Protein AF-A0A2N6VBU0-F1 (afdb_monomer_lite)

InterPro domains:
  IPR006252 Malate synthase A [PTHR42902] (2-100)
  IPR011076 Malate synthase superfamily [SSF51645] (2-99)
  IPR044856 Malate synthase, C-terminal superfamily [G3DSA:1.20.1220.12] (29-100)
  IPR048355 Malate synthase, C-terminal domain [PF20659] (30-100)

Radius of gyration: 18.48 Å; chains: 1; bounding box: 48×43×38 Å

Structure (mmCIF, N/CA/C/O backbone):
data_AF-A0A2N6VBU0-F1
#
_entry.id   AF-A0A2N6VBU0-F1
#
loop_
_atom_site.group_PDB
_atom_site.id
_atom_site.type_symbol
_atom_site.label_atom_id
_atom_site.label_alt_id
_atom_site.label_comp_id
_atom_site.label_asym_id
_atom_site.label_entity_id
_atom_site.label_seq_id
_atom_site.pdbx_PDB_ins_code
_atom_site.Cartn_x
_atom_site.Cartn_y
_atom_site.Cartn_z
_atom_site.occupancy
_atom_site.B_iso_or_equiv
_atom_site.auth_seq_id
_atom_site.auth_comp_id
_atom_site.auth_asym_id
_atom_site.auth_atom_id
_atom_site.pdbx_PDB_model_num
ATOM 1 N N . GLU A 1 1 ? 32.561 -11.668 -18.731 1.00 69.12 1 GLU A N 1
ATOM 2 C CA . GLU A 1 1 ? 31.675 -10.725 -18.019 1.00 69.12 1 GLU A CA 1
ATOM 3 C C . GLU A 1 1 ? 30.303 -10.716 -18.679 1.00 69.12 1 GLU A C 1
ATOM 5 O O . GLU A 1 1 ? 30.237 -10.789 -19.900 1.00 69.12 1 GLU A O 1
ATOM 10 N N . ARG A 1 2 ? 29.217 -10.692 -17.899 1.00 85.88 2 ARG A N 1
ATOM 11 C CA . ARG A 1 2 ? 27.835 -10.564 -18.390 1.00 85.88 2 ARG A CA 1
ATOM 12 C C . ARG A 1 2 ? 27.177 -9.411 -17.624 1.00 85.88 2 ARG A C 1
ATOM 14 O O . ARG A 1 2 ? 26.732 -9.638 -16.504 1.00 85.88 2 ARG A O 1
ATOM 21 N N . PRO A 1 3 ? 27.158 -8.184 -18.173 1.00 95.31 3 PRO A N 1
ATOM 22 C CA . PRO A 1 3 ? 26.742 -6.988 -17.432 1.00 95.31 3 PRO A CA 1
ATOM 23 C C . PRO A 1 3 ? 25.230 -6.922 -17.162 1.00 95.31 3 PRO A C 1
ATOM 25 O O . PRO A 1 3 ? 24.774 -6.056 -16.424 1.00 95.31 3 PRO A O 1
ATOM 28 N N . ASN A 1 4 ? 24.439 -7.807 -17.775 1.00 96.06 4 ASN A N 1
ATOM 29 C CA . ASN A 1 4 ? 22.991 -7.888 -17.605 1.00 96.06 4 ASN A CA 1
ATOM 30 C C . ASN A 1 4 ? 22.468 -9.305 -17.915 1.00 96.06 4 ASN A C 1
ATOM 32 O O . ASN A 1 4 ? 23.237 -10.223 -18.216 1.00 96.06 4 ASN A O 1
ATOM 36 N N . GLN A 1 5 ? 21.144 -9.466 -17.824 1.00 96.00 5 GLN A N 1
ATOM 37 C CA . GLN A 1 5 ? 20.428 -10.732 -18.007 1.00 96.00 5 GLN A CA 1
ATOM 38 C C . GLN A 1 5 ? 19.447 -10.707 -19.196 1.00 96.00 5 GLN A C 1
ATOM 40 O O . GLN A 1 5 ? 18.455 -11.429 -19.183 1.00 96.00 5 GLN A O 1
ATOM 45 N N . ILE A 1 6 ? 19.679 -9.875 -20.221 1.00 96.12 6 ILE A N 1
ATOM 46 C CA . ILE A 1 6 ? 18.753 -9.715 -21.369 1.00 96.12 6 ILE A CA 1
ATOM 47 C C . ILE A 1 6 ? 18.529 -11.033 -22.140 1.00 96.12 6 ILE A C 1
ATOM 49 O O . ILE A 1 6 ? 17.512 -11.213 -22.818 1.00 96.12 6 ILE A O 1
ATOM 53 N N . ASP A 1 7 ? 19.467 -11.972 -22.049 1.00 96.00 7 ASP A N 1
ATOM 54 C CA . ASP A 1 7 ? 19.376 -13.310 -22.631 1.00 96.00 7 ASP A CA 1
ATOM 55 C C . ASP A 1 7 ? 18.445 -14.261 -21.853 1.00 96.00 7 ASP A C 1
ATOM 57 O O . ASP A 1 7 ? 18.009 -15.267 -22.406 1.00 96.00 7 ASP A O 1
ATOM 61 N N . LYS A 1 8 ? 18.059 -13.937 -20.611 1.00 95.19 8 LYS A N 1
ATOM 62 C CA . LYS A 1 8 ? 17.070 -14.703 -19.839 1.00 95.19 8 LYS A CA 1
ATOM 63 C C . LYS A 1 8 ? 15.647 -14.362 -20.305 1.00 95.19 8 LYS A C 1
ATOM 65 O O . LYS A 1 8 ? 14.981 -13.515 -19.719 1.00 95.19 8 LYS A O 1
ATOM 70 N N . LYS A 1 9 ? 15.172 -15.042 -21.354 1.00 95.81 9 LYS A N 1
ATOM 71 C CA . LYS A 1 9 ? 13.890 -14.746 -22.031 1.00 95.81 9 LYS A CA 1
ATOM 72 C C . LYS A 1 9 ? 12.612 -15.119 -21.274 1.00 95.81 9 LYS A C 1
ATOM 74 O O . LYS A 1 9 ? 11.560 -14.606 -21.624 1.00 95.81 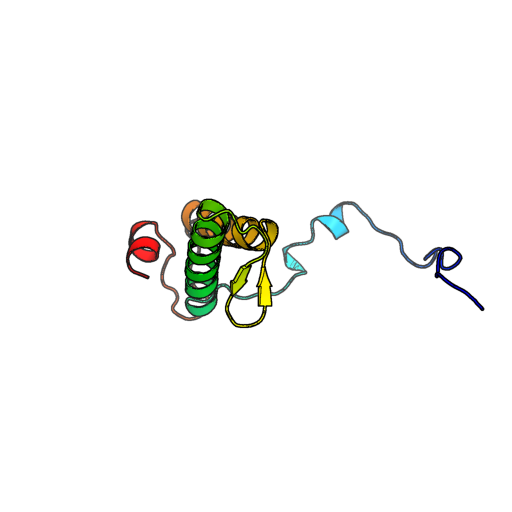9 LYS A O 1
ATOM 79 N N . ARG A 1 10 ? 12.702 -15.959 -20.236 1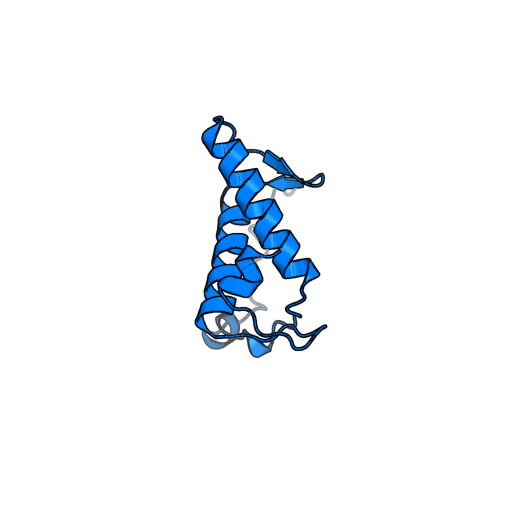.00 96.44 10 ARG A N 1
ATOM 80 C CA . ARG A 1 10 ? 11.548 -16.442 -19.449 1.00 96.44 10 ARG A CA 1
ATOM 81 C C . ARG A 1 10 ? 10.4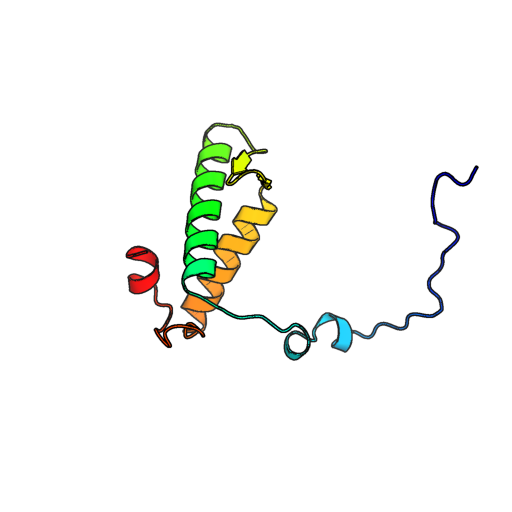42 -17.109 -20.284 1.00 96.44 10 ARG A C 1
ATOM 83 O O . ARG A 1 10 ? 9.263 -16.940 -19.996 1.00 96.44 10 ARG A O 1
ATOM 90 N N . GLU A 1 11 ? 10.824 -17.904 -21.285 1.00 97.31 11 GLU A N 1
ATOM 91 C CA . GLU A 1 11 ? 9.888 -18.699 -22.107 1.00 97.31 11 GLU A CA 1
ATOM 92 C C . GLU A 1 11 ? 9.107 -19.743 -21.283 1.00 97.31 11 GLU A C 1
ATOM 94 O O . GLU A 1 11 ? 8.087 -20.254 -21.733 1.00 97.31 11 GLU A O 1
ATOM 99 N N . ASP A 1 12 ? 9.556 -20.023 -20.054 1.00 97.06 12 ASP A N 1
ATOM 100 C CA . ASP A 1 12 ? 8.867 -20.842 -19.054 1.00 97.06 12 ASP A CA 1
ATOM 101 C C . ASP A 1 12 ? 7.596 -20.193 -18.479 1.00 97.06 12 ASP A C 1
ATOM 103 O O . ASP A 1 12 ? 6.790 -20.883 -17.856 1.00 97.06 12 ASP A O 1
ATOM 107 N N . VAL A 1 13 ? 7.407 -18.881 -18.649 1.00 96.75 13 VAL A N 1
ATOM 108 C CA . VAL A 1 13 ? 6.304 -18.135 -18.030 1.00 96.75 13 VAL A CA 1
ATOM 109 C C . VAL A 1 13 ? 5.227 -17.820 -19.054 1.00 96.75 13 VAL A C 1
ATOM 111 O O . VAL A 1 13 ? 5.468 -17.130 -20.039 1.00 96.75 13 VAL A O 1
ATOM 114 N N . THR A 1 14 ? 4.003 -18.250 -18.767 1.00 96.94 14 THR A N 1
ATOM 115 C CA . THR A 1 14 ? 2.800 -17.819 -19.487 1.00 96.94 14 THR A CA 1
ATOM 116 C C . THR A 1 14 ? 1.927 -17.019 -18.526 1.00 96.94 14 THR A C 1
ATOM 118 O O . THR A 1 14 ? 1.586 -17.529 -17.465 1.00 96.94 14 THR A O 1
ATOM 121 N N . VAL A 1 15 ? 1.592 -15.773 -18.877 1.00 96.81 15 VAL A N 1
ATOM 122 C CA . VAL A 1 15 ? 0.762 -14.877 -18.052 1.00 96.81 15 VAL A CA 1
ATOM 123 C C . VAL A 1 15 ? -0.521 -14.547 -18.801 1.00 96.81 15 VAL A C 1
ATOM 125 O O . VAL A 1 15 ? -0.482 -14.103 -19.949 1.00 96.81 15 VAL A O 1
ATOM 128 N N . THR A 1 16 ? -1.658 -14.740 -18.147 1.00 97.12 16 THR A N 1
ATOM 129 C CA . THR A 1 16 ? -2.978 -14.345 -18.637 1.00 97.12 16 THR A CA 1
ATOM 130 C C . THR A 1 16 ? -3.439 -13.042 -17.981 1.00 97.12 16 THR A C 1
ATOM 132 O O . THR A 1 16 ? -2.919 -12.615 -16.952 1.00 97.12 16 THR A O 1
ATOM 135 N N . ALA A 1 17 ? -4.465 -12.401 -18.544 1.00 97.50 17 ALA A N 1
ATOM 136 C CA . ALA A 1 17 ? -5.074 -11.226 -17.916 1.00 97.50 17 ALA A CA 1
ATOM 137 C C . ALA A 1 17 ? -5.690 -11.542 -16.539 1.00 97.50 17 ALA A C 1
ATOM 139 O O . ALA A 1 17 ? -5.706 -10.679 -15.666 1.00 97.50 17 ALA A O 1
ATOM 140 N N . ALA A 1 18 ? -6.177 -12.773 -16.338 1.00 96.12 18 ALA A N 1
ATOM 141 C CA . ALA A 1 18 ? -6.725 -13.205 -15.057 1.00 96.12 18 ALA A CA 1
ATOM 142 C C . ALA A 1 18 ? -5.642 -13.259 -13.970 1.00 96.12 18 ALA A C 1
ATOM 144 O O . ALA A 1 18 ? -5.902 -12.840 -12.845 1.00 96.12 18 ALA A O 1
ATOM 145 N N . ASP A 1 19 ? -4.425 -13.681 -14.328 1.00 95.31 19 ASP A N 1
ATOM 146 C CA . ASP A 1 19 ? -3.287 -13.731 -13.402 1.00 95.31 19 ASP A CA 1
ATOM 147 C C . ASP A 1 19 ? -2.869 -12.327 -12.934 1.00 95.31 19 ASP A C 1
ATOM 149 O O . ASP A 1 19 ? -2.448 -12.144 -11.800 1.00 95.31 19 ASP A O 1
ATOM 153 N N . LEU A 1 20 ? -3.028 -11.301 -13.778 1.00 96.00 20 LEU A N 1
ATOM 154 C CA . LEU A 1 20 ? -2.732 -9.909 -13.407 1.00 96.00 20 LEU A CA 1
ATOM 155 C C . LEU A 1 20 ? -3.808 -9.272 -12.508 1.00 96.00 20 LEU A C 1
ATOM 157 O O . LEU A 1 20 ? -3.574 -8.209 -11.936 1.00 96.00 20 LEU A O 1
ATOM 161 N N . 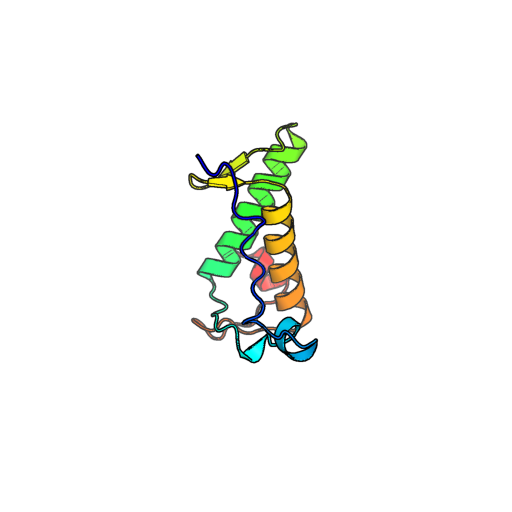LEU A 1 21 ? -4.985 -9.894 -12.396 1.00 96.06 21 LEU A N 1
ATOM 162 C CA . LEU A 1 21 ? -6.140 -9.398 -11.635 1.00 96.06 21 LEU A CA 1
ATOM 163 C C . LEU A 1 21 ? -6.496 -10.303 -10.446 1.00 96.06 21 LEU A C 1
ATOM 165 O O . LEU A 1 21 ? -7.564 -10.161 -9.845 1.00 96.06 21 LEU A O 1
ATOM 169 N N . SER A 1 22 ? -5.622 -11.242 -10.090 1.00 94.56 22 SER A N 1
ATOM 170 C CA . SER A 1 22 ? -5.867 -12.265 -9.078 1.00 94.56 22 SER A CA 1
ATOM 171 C C . SER A 1 22 ? -5.712 -11.740 -7.641 1.00 94.56 22 SER A C 1
ATOM 173 O O . SER A 1 22 ? -4.937 -12.270 -6.848 1.00 94.56 22 SER A O 1
ATOM 175 N N . VAL A 1 23 ? -6.471 -10.699 -7.273 1.00 91.50 23 VAL A N 1
ATOM 176 C CA . VAL A 1 23 ? -6.411 -10.059 -5.939 1.00 91.50 23 VAL A CA 1
ATOM 177 C C . VAL A 1 23 ? -6.626 -11.077 -4.816 1.00 91.50 23 VAL A C 1
ATOM 179 O O . VAL A 1 23 ? -5.911 -11.065 -3.822 1.00 91.50 23 VAL A O 1
ATOM 182 N N . LYS A 1 24 ? -7.559 -12.017 -5.012 1.00 88.56 24 LYS A N 1
ATOM 183 C CA . LYS A 1 24 ? -7.841 -13.124 -4.080 1.00 88.56 24 LYS A CA 1
ATOM 184 C C . LYS A 1 24 ? -6.628 -14.016 -3.778 1.00 88.56 24 LYS A C 1
ATOM 186 O O . LYS A 1 24 ? -6.590 -14.639 -2.724 1.00 88.56 24 LYS A O 1
ATOM 191 N N . ASP A 1 25 ? -5.662 -14.071 -4.691 1.00 92.44 25 ASP A N 1
ATOM 192 C CA . ASP A 1 25 ? -4.469 -14.909 -4.581 1.00 92.44 25 ASP A CA 1
ATOM 193 C C . ASP A 1 25 ? -3.300 -14.128 -3.944 1.00 92.44 25 ASP A C 1
ATOM 195 O O . ASP A 1 25 ? -2.215 -14.672 -3.756 1.00 92.44 25 ASP A O 1
ATOM 199 N N . THR A 1 26 ? -3.524 -12.857 -3.572 1.00 88.50 26 THR A N 1
ATOM 200 C CA . THR A 1 26 ? -2.583 -12.003 -2.833 1.00 88.50 26 THR A CA 1
ATOM 201 C C . THR A 1 26 ? -3.060 -11.854 -1.382 1.00 88.50 26 THR A C 1
ATOM 203 O O . THR A 1 26 ? -3.791 -10.912 -1.069 1.00 88.50 26 THR A O 1
ATOM 206 N N . PRO A 1 27 ? -2.706 -12.789 -0.479 1.00 88.00 27 PRO A N 1
ATOM 207 C CA . PRO A 1 27 ? -3.160 -12.742 0.905 1.00 88.00 27 PRO A CA 1
ATOM 208 C C . PRO A 1 27 ? -2.575 -11.526 1.634 1.00 88.00 27 PRO A C 1
ATOM 210 O O . PRO A 1 27 ? -1.402 -11.188 1.477 1.00 88.00 27 PRO A O 1
ATOM 213 N N . GLY A 1 28 ? -3.389 -10.900 2.477 1.00 90.69 28 GLY A N 1
ATOM 214 C CA . GLY A 1 28 ? -3.016 -9.766 3.315 1.00 90.69 28 GLY A CA 1
ATOM 215 C C . GLY A 1 28 ? -4.077 -9.531 4.384 1.00 90.69 28 GLY A C 1
ATOM 216 O O . GLY A 1 28 ? -5.167 -10.096 4.306 1.00 90.69 28 GLY A O 1
ATOM 217 N N . GLN A 1 29 ? -3.742 -8.724 5.386 1.00 95.62 29 GLN A N 1
ATOM 218 C CA . GLN A 1 29 ? -4.666 -8.320 6.444 1.00 95.62 29 GLN A CA 1
ATOM 219 C C . GLN A 1 29 ? -4.728 -6.799 6.523 1.00 95.62 29 GLN A C 1
ATOM 221 O O . GLN A 1 29 ? -3.716 -6.114 6.361 1.00 95.62 29 GLN A O 1
ATOM 226 N N . ILE A 1 30 ? -5.914 -6.282 6.808 1.00 97.31 30 ILE A N 1
ATOM 227 C CA . ILE A 1 30 ? -6.195 -4.870 7.016 1.00 97.31 30 ILE A CA 1
ATOM 228 C C . ILE A 1 30 ? -6.307 -4.660 8.524 1.00 97.31 30 ILE A C 1
ATOM 230 O O . ILE A 1 30 ? -7.328 -4.958 9.133 1.00 97.31 30 ILE A O 1
ATOM 234 N N . THR A 1 31 ? -5.229 -4.181 9.138 1.00 98.44 31 THR A N 1
ATOM 235 C CA . THR A 1 31 ? -5.117 -3.996 10.595 1.00 98.44 31 THR A CA 1
ATOM 236 C C . THR A 1 31 ? -5.132 -2.522 10.973 1.00 98.44 31 THR A C 1
ATOM 238 O O . THR A 1 31 ? -4.796 -1.660 10.151 1.00 98.44 31 THR A O 1
ATOM 241 N N . GLU A 1 32 ? -5.470 -2.202 12.228 1.00 98.31 32 GLU A N 1
ATOM 242 C CA . GLU A 1 32 ? -5.425 -0.808 12.690 1.00 98.31 32 GLU A CA 1
ATOM 243 C C . GLU A 1 32 ? -3.994 -0.261 12.591 1.00 98.31 32 GLU A C 1
ATOM 245 O O . GLU A 1 32 ? -3.775 0.876 12.171 1.00 98.31 32 GLU A O 1
ATOM 250 N N . GLY A 1 33 ? -2.997 -1.093 12.911 1.00 98.31 33 GLY A N 1
ATOM 251 C CA . GLY A 1 33 ? -1.582 -0.741 12.784 1.00 98.31 33 GLY A CA 1
ATOM 252 C C . GLY A 1 33 ? -1.182 -0.386 11.347 1.00 98.31 33 GLY A C 1
ATOM 253 O O . GLY A 1 33 ? -0.490 0.613 11.128 1.00 98.31 33 GLY A O 1
ATOM 254 N N . GLY A 1 34 ? -1.656 -1.150 10.357 1.00 98.12 34 GLY A N 1
ATOM 255 C CA . GLY A 1 34 ? -1.454 -0.840 8.938 1.00 98.12 34 GLY A CA 1
ATOM 256 C C . GLY A 1 34 ? -2.138 0.465 8.525 1.00 98.12 34 GLY A C 1
ATOM 257 O O . GLY A 1 34 ? -1.529 1.310 7.867 1.00 98.12 34 GLY A O 1
ATOM 258 N N . LEU A 1 35 ? -3.370 0.689 8.989 1.00 98.50 35 LEU A N 1
ATOM 259 C CA . LEU A 1 35 ? -4.105 1.930 8.749 1.00 98.50 35 LEU A CA 1
ATOM 260 C C . LEU A 1 35 ? -3.389 3.158 9.340 1.00 98.50 35 LEU A C 1
ATOM 262 O O . LEU A 1 35 ? -3.176 4.141 8.629 1.00 98.50 35 LEU A O 1
ATOM 266 N N . ARG A 1 36 ? -2.944 3.090 10.600 1.00 98.44 36 ARG A N 1
ATOM 267 C CA . ARG A 1 36 ? -2.150 4.150 11.249 1.00 98.44 36 ARG A CA 1
ATOM 268 C C . ARG A 1 36 ? -0.849 4.429 10.506 1.00 98.44 36 ARG A C 1
ATOM 270 O O . ARG A 1 36 ? -0.452 5.585 10.374 1.00 98.44 36 ARG A O 1
ATOM 277 N N . THR A 1 37 ? -0.207 3.382 9.995 1.00 98.25 37 THR A N 1
ATOM 278 C CA . THR A 1 37 ? 1.022 3.507 9.205 1.00 98.25 37 THR A CA 1
ATOM 279 C C . THR A 1 37 ? 0.759 4.276 7.912 1.00 98.25 37 THR A C 1
ATOM 281 O O . THR A 1 37 ? 1.456 5.255 7.651 1.00 98.25 37 THR A O 1
ATOM 284 N N . ASN A 1 38 ? -0.288 3.921 7.160 1.00 98.44 38 ASN A N 1
ATOM 285 C CA . ASN A 1 38 ? -0.675 4.636 5.939 1.00 98.44 38 ASN A CA 1
ATOM 286 C C . ASN A 1 38 ? -0.989 6.119 6.211 1.00 98.44 38 ASN A C 1
ATOM 288 O O . ASN A 1 38 ? -0.530 6.996 5.478 1.00 98.44 38 ASN A O 1
ATOM 292 N N . ILE A 1 39 ? -1.735 6.422 7.280 1.00 98.44 39 ILE A N 1
ATOM 293 C CA . ILE A 1 39 ? -2.050 7.809 7.668 1.00 98.44 39 ILE A CA 1
ATOM 294 C C . ILE A 1 39 ? -0.762 8.579 7.994 1.00 98.44 39 ILE A C 1
ATOM 296 O O . ILE A 1 39 ? -0.525 9.661 7.455 1.00 98.44 39 ILE A O 1
ATOM 300 N N . SER A 1 40 ? 0.091 8.001 8.842 1.00 98.25 40 SER A N 1
ATOM 301 C CA . SER A 1 40 ? 1.329 8.626 9.308 1.00 98.25 40 SER A CA 1
ATOM 302 C C . SER A 1 40 ? 2.313 8.893 8.166 1.00 98.25 40 SER A C 1
ATOM 304 O O . SER A 1 40 ? 2.787 10.020 8.016 1.00 98.25 40 SER A O 1
ATOM 306 N N . VAL A 1 41 ? 2.585 7.890 7.324 1.00 97.88 41 VAL A N 1
ATOM 307 C CA . VAL A 1 41 ? 3.508 8.018 6.186 1.00 97.88 41 VAL A CA 1
ATOM 308 C C . VAL A 1 41 ? 2.962 8.994 5.146 1.00 97.88 41 VAL A C 1
ATOM 310 O O . VAL A 1 41 ? 3.699 9.866 4.687 1.00 97.88 41 VAL A O 1
ATOM 313 N N . GLY A 1 42 ? 1.666 8.918 4.823 1.00 97.94 42 GLY A N 1
ATOM 314 C CA . GLY A 1 42 ? 1.035 9.829 3.867 1.00 97.94 42 GLY A CA 1
ATOM 315 C C . GLY A 1 42 ? 1.149 11.299 4.282 1.00 97.94 42 GLY A C 1
ATOM 316 O O . GLY A 1 42 ? 1.531 12.140 3.468 1.00 97.94 42 GLY A O 1
ATOM 317 N N . ILE A 1 43 ? 0.879 11.617 5.553 1.00 98.12 43 ILE A N 1
ATOM 318 C CA . ILE A 1 43 ? 0.970 12.993 6.068 1.00 98.12 43 ILE A CA 1
ATOM 319 C C . ILE A 1 43 ? 2.426 13.471 6.123 1.00 98.12 43 ILE A C 1
ATOM 321 O O . ILE A 1 43 ? 2.724 14.566 5.640 1.00 98.12 43 ILE A O 1
ATOM 325 N N . GLN A 1 44 ? 3.337 12.661 6.674 1.00 98.38 44 GLN A N 1
ATOM 326 C CA . GLN A 1 44 ? 4.756 13.019 6.776 1.00 98.38 44 GLN A CA 1
ATOM 327 C C . GLN A 1 44 ? 5.387 13.250 5.398 1.00 98.38 44 GLN A C 1
ATOM 329 O O . GLN A 1 44 ? 6.135 14.214 5.215 1.00 98.38 44 GLN A O 1
ATOM 334 N N . TYR A 1 45 ? 5.047 12.417 4.411 1.00 98.50 45 TYR A N 1
ATOM 335 C CA . TYR A 1 45 ? 5.534 12.597 3.049 1.00 98.50 45 TYR A CA 1
ATOM 336 C C . TYR A 1 45 ? 5.011 13.894 2.429 1.00 98.50 45 TYR A C 1
ATOM 338 O O . TYR A 1 45 ? 5.799 14.679 1.906 1.00 98.50 45 TYR A O 1
ATOM 346 N N . VAL A 1 46 ? 3.705 14.173 2.529 1.00 98.31 46 VAL A N 1
ATOM 347 C CA . VAL A 1 46 ? 3.124 15.419 1.999 1.00 98.31 46 VAL A CA 1
ATOM 348 C C . VAL A 1 46 ? 3.754 16.645 2.664 1.00 98.31 46 VAL A C 1
ATOM 350 O O . VAL A 1 46 ? 4.077 17.609 1.974 1.00 98.31 46 VAL A O 1
ATOM 353 N N . GLN A 1 47 ? 4.011 16.603 3.974 1.00 98.31 47 GLN A N 1
ATOM 354 C CA . GLN A 1 47 ? 4.747 17.661 4.668 1.00 98.31 47 GLN A CA 1
ATOM 355 C C . GLN A 1 47 ? 6.163 17.837 4.095 1.00 98.31 47 GLN A C 1
ATOM 357 O O . GLN A 1 47 ? 6.572 18.963 3.814 1.00 98.31 47 GLN A O 1
ATOM 362 N N . SER A 1 48 ? 6.925 16.751 3.929 1.00 98.06 48 SER A N 1
ATOM 363 C CA . SER A 1 48 ? 8.272 16.797 3.339 1.00 98.06 48 SER A CA 1
ATOM 364 C C . SER A 1 48 ? 8.243 17.400 1.934 1.00 98.06 48 SER A C 1
ATOM 366 O O . SER A 1 48 ? 9.016 18.309 1.624 1.00 98.06 48 SER A O 1
ATOM 368 N N . TRP A 1 49 ? 7.303 16.943 1.108 1.00 98.12 49 TRP A N 1
ATOM 369 C CA . TRP A 1 49 ? 7.139 17.383 -0.270 1.00 98.12 49 TRP A CA 1
ATOM 370 C C . TRP A 1 49 ? 6.797 18.874 -0.359 1.00 98.12 49 TRP A C 1
ATOM 372 O O . TRP A 1 49 ? 7.426 19.605 -1.123 1.00 98.12 49 TRP A O 1
ATOM 382 N N . LEU A 1 50 ? 5.876 19.358 0.483 1.00 98.31 50 LEU A N 1
ATOM 383 C CA . LEU A 1 50 ? 5.521 20.780 0.566 1.00 98.31 50 LEU A CA 1
ATOM 384 C C . LEU A 1 50 ? 6.681 21.662 1.056 1.00 98.31 50 LEU A C 1
ATOM 386 O O . LEU A 1 50 ? 6.733 22.840 0.711 1.00 98.31 50 LEU A O 1
ATOM 390 N N . ASN A 1 51 ? 7.638 21.098 1.798 1.00 98.19 51 ASN A N 1
ATOM 391 C CA . ASN A 1 51 ? 8.885 21.768 2.181 1.00 98.19 51 ASN A CA 1
ATOM 392 C C . ASN A 1 51 ? 9.980 21.684 1.098 1.00 98.19 51 ASN A C 1
ATOM 394 O O . ASN A 1 51 ? 11.126 22.054 1.349 1.00 98.19 51 ASN A O 1
ATOM 398 N N . GLY A 1 52 ? 9.650 21.196 -0.101 1.00 97.56 52 GLY A N 1
ATOM 399 C CA . GLY A 1 52 ? 10.574 21.090 -1.229 1.00 97.56 52 GLY A CA 1
ATOM 400 C C . GLY A 1 52 ? 11.437 19.827 -1.228 1.00 97.56 52 GLY A C 1
ATOM 401 O O . GLY A 1 52 ? 12.368 19.744 -2.027 1.00 97.56 52 GLY A O 1
ATOM 402 N N . ASN A 1 53 ? 11.148 18.842 -0.368 1.00 97.25 53 ASN A N 1
ATOM 403 C CA . ASN A 1 53 ? 11.884 17.581 -0.318 1.00 97.25 53 ASN A CA 1
ATOM 404 C C . ASN A 1 53 ? 11.017 16.384 -0.740 1.00 97.25 53 ASN A C 1
ATOM 406 O O . ASN A 1 53 ? 10.239 15.849 0.053 1.00 97.25 53 ASN A O 1
ATOM 410 N N . GLY A 1 54 ? 11.199 15.936 -1.984 1.00 96.62 54 GLY A N 1
ATOM 411 C CA . GLY A 1 54 ? 10.504 14.776 -2.552 1.00 96.62 54 GLY A CA 1
ATOM 412 C C . GLY A 1 54 ? 11.077 13.407 -2.166 1.00 96.62 54 GLY A C 1
ATOM 413 O O . GLY A 1 54 ? 10.441 12.404 -2.482 1.00 96.62 54 GLY A O 1
ATOM 414 N N . ALA A 1 55 ? 12.241 13.366 -1.508 1.00 96.62 55 ALA A N 1
ATOM 415 C CA . ALA A 1 55 ? 12.903 12.153 -1.029 1.00 96.62 55 ALA A CA 1
ATOM 416 C C . ALA A 1 55 ? 12.970 12.196 0.507 1.00 96.62 55 ALA A C 1
ATOM 418 O O . ALA A 1 55 ? 13.851 12.827 1.100 1.00 96.62 55 ALA A O 1
ATOM 419 N N . ALA A 1 56 ? 11.980 11.593 1.160 1.00 96.12 56 ALA A N 1
ATOM 420 C CA . ALA A 1 56 ? 11.743 11.765 2.587 1.00 96.12 56 ALA A CA 1
ATOM 421 C C . ALA A 1 56 ? 12.236 10.553 3.383 1.00 96.12 56 ALA A C 1
ATOM 423 O O . ALA A 1 56 ? 11.785 9.436 3.158 1.00 96.12 56 ALA A O 1
ATOM 424 N N . ALA A 1 57 ? 13.113 10.767 4.366 1.00 95.69 57 ALA A N 1
ATOM 425 C CA . ALA A 1 57 ? 13.459 9.720 5.321 1.00 95.69 57 ALA A CA 1
ATOM 426 C C . ALA A 1 57 ? 12.330 9.569 6.358 1.00 95.69 57 ALA A C 1
ATOM 428 O O . ALA A 1 57 ? 12.212 10.398 7.261 1.00 95.69 57 ALA A O 1
ATOM 429 N N . ILE A 1 58 ? 11.503 8.529 6.238 1.00 95.12 58 ILE A N 1
ATOM 430 C CA . ILE A 1 58 ? 10.361 8.260 7.125 1.00 95.12 58 ILE A CA 1
ATOM 431 C C . ILE A 1 58 ? 10.528 6.854 7.702 1.00 95.12 58 ILE A C 1
ATOM 433 O O . ILE A 1 58 ? 10.724 5.894 6.966 1.00 95.12 58 ILE A O 1
ATOM 437 N N . ASN A 1 59 ? 10.498 6.721 9.033 1.00 92.94 59 ASN A N 1
ATOM 438 C CA . ASN A 1 59 ? 10.661 5.437 9.739 1.00 92.94 59 ASN A CA 1
ATOM 439 C C . ASN A 1 59 ? 11.907 4.619 9.319 1.00 92.94 59 ASN A C 1
ATOM 441 O O . ASN A 1 59 ? 11.904 3.393 9.385 1.00 92.94 59 ASN A O 1
ATOM 445 N N . GLY A 1 60 ? 12.983 5.292 8.895 1.00 91.06 60 GLY A N 1
ATOM 446 C CA . GLY A 1 60 ? 14.222 4.648 8.439 1.00 91.06 60 GLY A CA 1
ATOM 447 C C . GLY A 1 60 ? 14.228 4.201 6.971 1.00 91.06 60 GLY A C 1
ATOM 448 O O . GLY A 1 60 ? 15.228 3.635 6.532 1.00 91.06 60 GLY A O 1
ATOM 449 N N . LEU A 1 61 ? 13.166 4.477 6.208 1.00 93.69 61 LEU A N 1
ATOM 450 C CA . LEU A 1 61 ? 13.071 4.241 4.765 1.00 93.69 61 LEU A CA 1
ATOM 451 C C . LEU A 1 61 ? 13.149 5.560 3.989 1.00 93.69 61 LEU A C 1
ATOM 453 O O . LEU A 1 61 ? 12.802 6.616 4.513 1.00 93.69 61 LEU A O 1
ATOM 457 N N . MET A 1 62 ? 13.627 5.498 2.744 1.00 96.75 62 MET A N 1
ATOM 458 C CA . MET A 1 62 ? 13.613 6.634 1.821 1.00 96.75 62 MET A CA 1
ATOM 459 C C . MET A 1 62 ? 12.346 6.564 0.975 1.00 96.75 62 MET A C 1
ATOM 461 O O . MET A 1 62 ? 12.277 5.780 0.032 1.00 96.75 62 MET A O 1
ATOM 465 N N . GLU A 1 63 ? 11.360 7.370 1.337 1.00 96.31 63 GLU A N 1
ATOM 466 C CA . GLU A 1 63 ? 10.051 7.396 0.702 1.00 96.31 63 GLU A CA 1
ATOM 467 C C . GLU A 1 63 ? 9.981 8.439 -0.414 1.00 96.31 63 GLU A C 1
ATOM 469 O O . GLU A 1 63 ? 10.546 9.535 -0.316 1.00 96.31 63 GLU A O 1
ATOM 474 N N . ASP A 1 64 ? 9.228 8.100 -1.456 1.00 97.44 64 ASP A N 1
ATOM 475 C CA . ASP A 1 64 ? 8.847 8.992 -2.544 1.00 97.44 64 ASP A CA 1
ATOM 476 C C . ASP A 1 64 ? 7.313 9.110 -2.652 1.00 97.44 64 ASP A C 1
ATOM 478 O O . ASP A 1 64 ? 6.551 8.651 -1.793 1.00 97.44 64 ASP A O 1
ATOM 482 N N . ALA A 1 65 ? 6.840 9.766 -3.712 1.00 97.44 65 ALA A N 1
ATOM 483 C CA . ALA A 1 65 ? 5.421 10.029 -3.893 1.00 97.44 65 ALA A CA 1
ATOM 484 C C . ALA A 1 65 ? 4.597 8.745 -4.043 1.00 97.44 65 ALA A C 1
ATOM 486 O O . ALA A 1 65 ? 3.436 8.735 -3.637 1.00 97.44 65 ALA A O 1
ATOM 487 N N . ALA A 1 66 ? 5.171 7.658 -4.568 1.00 97.50 66 ALA A N 1
ATOM 488 C CA . ALA A 1 66 ? 4.452 6.402 -4.734 1.00 97.50 66 ALA A CA 1
ATOM 489 C C . ALA A 1 66 ? 4.021 5.823 -3.378 1.00 97.50 66 ALA A C 1
ATOM 491 O O . ALA A 1 66 ? 2.903 5.313 -3.266 1.00 97.50 66 ALA A O 1
ATOM 492 N N . THR A 1 67 ? 4.840 5.978 -2.331 1.00 97.56 67 THR A N 1
ATOM 493 C CA . THR A 1 67 ? 4.491 5.543 -0.970 1.00 97.56 67 THR A CA 1
ATOM 494 C C . THR A 1 67 ? 3.305 6.328 -0.413 1.00 97.56 67 THR A C 1
ATOM 496 O O . THR A 1 67 ? 2.368 5.749 0.148 1.00 97.56 67 THR A O 1
ATOM 499 N N . ALA A 1 68 ? 3.290 7.649 -0.595 1.00 97.88 68 ALA A N 1
ATOM 500 C CA . ALA A 1 68 ? 2.154 8.467 -0.178 1.00 97.88 68 ALA A CA 1
ATOM 501 C C . ALA A 1 68 ? 0.886 8.138 -0.981 1.00 97.88 68 ALA A C 1
ATOM 503 O O . ALA A 1 68 ? -0.206 8.070 -0.412 1.00 97.88 68 ALA A O 1
ATOM 504 N N . GLU A 1 69 ? 1.029 7.882 -2.284 1.0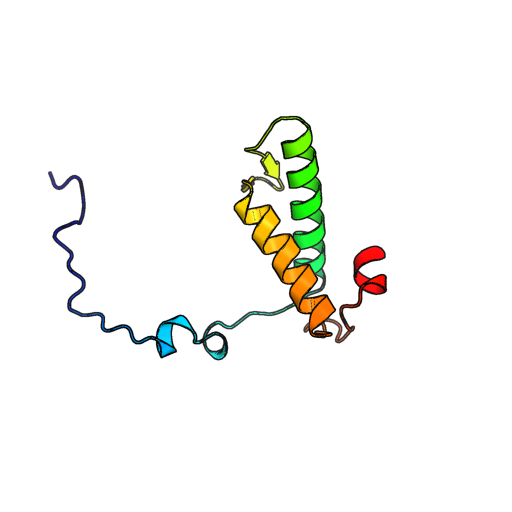0 98.62 69 GLU A N 1
ATOM 505 C CA . GLU A 1 69 ? -0.074 7.537 -3.179 1.00 98.62 69 GLU A CA 1
ATOM 506 C C . GLU A 1 69 ? -0.739 6.211 -2.803 1.00 98.62 69 GLU A C 1
ATOM 508 O O . GLU A 1 69 ? -1.966 6.160 -2.661 1.00 98.62 69 GLU A O 1
ATOM 513 N N . ILE A 1 70 ? 0.039 5.148 -2.563 1.00 98.06 70 ILE A N 1
ATOM 514 C CA . ILE A 1 70 ? -0.533 3.868 -2.125 1.00 98.06 70 ILE A CA 1
ATOM 515 C C . ILE A 1 70 ? -1.143 3.977 -0.723 1.00 98.06 70 ILE A C 1
ATOM 517 O O . ILE A 1 70 ? -2.208 3.410 -0.474 1.00 98.06 70 ILE A O 1
ATOM 521 N N . SER A 1 71 ? -0.533 4.767 0.167 1.00 98.44 71 SER A N 1
ATOM 522 C CA . SER A 1 71 ? -1.049 5.007 1.517 1.00 98.44 71 SER A CA 1
ATOM 523 C C . SER A 1 71 ? -2.427 5.672 1.482 1.00 98.44 71 SER A C 1
ATOM 525 O O . SER A 1 71 ? -3.383 5.148 2.058 1.00 98.44 71 SER A O 1
ATOM 527 N N . ARG A 1 72 ? -2.583 6.790 0.754 1.00 98.38 72 ARG A N 1
ATOM 528 C CA . ARG A 1 72 ? -3.883 7.479 0.665 1.00 98.38 72 ARG A CA 1
ATOM 529 C C . ARG A 1 72 ? -4.936 6.673 -0.098 1.00 98.38 72 ARG A C 1
ATOM 531 O O . ARG A 1 72 ? -6.117 6.768 0.229 1.00 98.38 72 ARG A O 1
ATOM 538 N N . SER A 1 73 ? -4.523 5.886 -1.094 1.00 98.62 73 SER A N 1
ATOM 539 C CA . SER A 1 73 ? -5.437 5.100 -1.930 1.00 98.62 73 SER A CA 1
ATOM 540 C C . SER A 1 73 ? -6.048 3.945 -1.146 1.00 98.62 73 SER A C 1
ATOM 542 O O . SER A 1 73 ? -7.253 3.729 -1.240 1.00 98.62 73 SER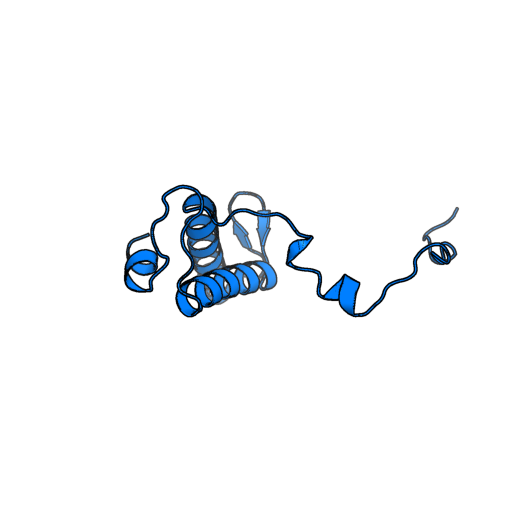 A O 1
ATOM 544 N N . GLN A 1 74 ? -5.253 3.267 -0.311 1.00 98.12 74 GLN A N 1
ATOM 545 C CA . GLN A 1 74 ? -5.758 2.235 0.597 1.00 98.12 74 GLN A CA 1
ATOM 546 C C . GLN A 1 74 ? -6.753 2.812 1.608 1.00 98.12 74 GLN A C 1
ATOM 548 O O . GLN A 1 74 ? -7.866 2.305 1.722 1.00 98.12 74 GLN A O 1
ATOM 553 N N . VAL A 1 75 ? -6.410 3.924 2.275 1.00 98.50 75 VAL A N 1
ATOM 554 C CA . VAL A 1 75 ? -7.328 4.596 3.218 1.00 98.50 75 VAL A CA 1
ATOM 555 C C . VAL A 1 75 ? -8.638 4.981 2.526 1.00 98.50 75 VAL A C 1
ATOM 557 O O . VAL A 1 75 ? -9.719 4.714 3.050 1.00 98.50 75 VAL A O 1
ATOM 560 N N . TRP A 1 76 ? -8.559 5.576 1.332 1.00 98.69 76 TRP A N 1
ATOM 561 C CA . TRP A 1 76 ? -9.739 5.941 0.550 1.00 98.69 76 TRP A CA 1
ATOM 562 C C . TRP A 1 76 ? -10.596 4.722 0.198 1.00 98.69 76 TRP A C 1
ATOM 564 O O . TRP A 1 76 ? -11.809 4.758 0.411 1.00 98.69 76 TRP A O 1
ATOM 574 N N . GLN A 1 77 ? -9.982 3.650 -0.306 1.00 98.44 77 GLN A N 1
ATOM 575 C CA . GLN A 1 77 ? -10.690 2.443 -0.725 1.00 98.44 77 GLN A CA 1
ATOM 576 C C . GLN A 1 77 ? -11.397 1.785 0.462 1.00 98.44 77 GLN A C 1
ATOM 578 O O . GLN A 1 77 ? -12.571 1.441 0.363 1.00 98.44 77 GLN A O 1
ATOM 583 N N . TRP A 1 78 ? -10.721 1.668 1.605 1.00 98.44 78 TRP A N 1
ATOM 584 C CA . TRP A 1 78 ? -11.291 1.043 2.796 1.00 98.44 78 TRP A CA 1
ATOM 585 C C . TRP A 1 78 ? -12.461 1.831 3.382 1.00 98.44 78 TRP A C 1
ATOM 587 O O . TRP A 1 78 ? -13.469 1.230 3.748 1.00 98.44 78 TRP A O 1
ATOM 597 N N . VAL A 1 79 ? -12.374 3.166 3.403 1.00 98.56 79 VAL A N 1
ATOM 598 C CA . VAL A 1 79 ? -13.502 4.028 3.792 1.00 98.56 79 VAL A CA 1
ATOM 599 C C . VAL A 1 79 ? -14.653 3.907 2.792 1.00 98.56 79 VAL A C 1
ATOM 601 O O . VAL A 1 79 ? -15.814 3.843 3.193 1.00 98.56 79 VAL A O 1
ATOM 604 N N . LYS A 1 80 ? -14.351 3.891 1.487 1.00 98.50 80 LYS A N 1
ATOM 605 C CA . LYS A 1 80 ? -15.357 3.858 0.418 1.00 98.50 80 LYS A CA 1
ATOM 606 C C . LYS A 1 80 ? -16.158 2.555 0.410 1.00 98.50 80 LYS A C 1
ATOM 608 O O . LYS A 1 80 ? -17.374 2.610 0.239 1.00 98.50 80 LYS A O 1
ATOM 613 N N . GLU A 1 81 ? -15.482 1.430 0.616 1.00 97.62 81 GLU A N 1
ATOM 614 C CA . GLU A 1 81 ? -16.084 0.092 0.641 1.00 97.62 81 GLU A CA 1
ATOM 615 C C . GLU A 1 81 ? -16.572 -0.316 2.043 1.00 97.62 81 GLU A C 1
ATOM 617 O O . GLU A 1 81 ? -17.175 -1.374 2.210 1.00 97.62 81 GLU A O 1
ATOM 622 N N . GLY A 1 82 ? -16.340 0.518 3.066 1.00 96.62 82 GLY A N 1
ATOM 623 C CA . GLY A 1 82 ? -16.774 0.255 4.438 1.00 96.62 82 GLY A CA 1
ATOM 624 C C . GLY A 1 82 ? -16.141 -1.005 5.029 1.00 96.62 82 GLY A C 1
ATOM 625 O O . GLY A 1 82 ? -16.827 -1.767 5.714 1.00 96.62 82 GLY A O 1
ATOM 626 N N . VAL A 1 83 ? -14.856 -1.224 4.742 1.00 97.88 83 VAL A N 1
ATOM 627 C CA . VAL A 1 83 ? -14.083 -2.394 5.174 1.00 97.88 83 VAL A CA 1
ATOM 628 C C . VAL A 1 83 ? -14.007 -2.464 6.699 1.00 97.88 83 VAL A C 1
ATOM 630 O O . VAL A 1 83 ? -13.946 -1.438 7.375 1.00 97.88 83 VAL A O 1
ATOM 633 N N . LYS A 1 84 ? -14.002 -3.681 7.247 1.00 98.44 84 LYS A N 1
ATOM 634 C CA . LYS A 1 84 ? -13.731 -3.926 8.666 1.00 98.44 84 LYS A CA 1
ATOM 635 C C . LYS A 1 84 ? -12.277 -4.314 8.862 1.00 98.44 84 LYS A C 1
ATOM 637 O O . LYS A 1 84 ? -11.730 -5.054 8.052 1.00 98.44 84 LYS A O 1
ATOM 642 N N . LEU A 1 85 ? -11.692 -3.824 9.943 1.00 98.31 85 LEU A N 1
ATOM 643 C CA . LEU A 1 85 ? -10.377 -4.238 10.394 1.00 98.31 85 LEU A CA 1
ATOM 644 C C . LEU A 1 85 ? -10.386 -5.729 10.758 1.00 98.31 85 LEU A C 1
ATOM 646 O O . LEU A 1 85 ? -11.289 -6.191 11.454 1.00 98.31 85 LEU A O 1
ATOM 650 N N . ASP A 1 86 ? -9.381 -6.471 10.304 1.00 98.06 86 ASP A N 1
ATOM 651 C CA . ASP A 1 86 ? -9.261 -7.913 10.545 1.00 98.06 86 ASP A CA 1
ATOM 652 C C . ASP A 1 86 ? -8.892 -8.240 12.001 1.00 98.06 86 ASP A C 1
ATOM 654 O O . ASP A 1 86 ? -9.172 -9.339 12.478 1.00 98.06 86 ASP A O 1
ATOM 658 N N . ASP A 1 87 ? -8.263 -7.302 12.715 1.00 97.62 87 ASP A N 1
ATOM 659 C CA . ASP A 1 87 ? -7.820 -7.464 14.103 1.00 97.62 87 ASP A CA 1
ATOM 660 C C . ASP A 1 87 ? -8.896 -7.078 15.131 1.00 97.62 87 ASP A C 1
ATOM 662 O O . ASP A 1 87 ? -9.108 -7.811 16.098 1.00 97.62 87 ASP A O 1
ATOM 666 N N . SER A 1 88 ? -9.597 -5.958 14.936 1.00 97.12 88 SER A N 1
ATOM 667 C CA . SER A 1 88 ? -10.619 -5.466 15.876 1.00 97.12 88 SER A CA 1
ATOM 668 C C . SER A 1 88 ? -12.064 -5.701 15.424 1.00 97.12 88 SER A C 1
ATOM 670 O O . SER A 1 88 ? -12.985 -5.652 16.241 1.00 97.12 88 SER A O 1
ATOM 672 N N . GLY A 1 89 ? -12.296 -5.936 14.128 1.00 97.38 89 GLY A N 1
ATOM 673 C CA . GLY A 1 89 ? -13.632 -5.976 13.526 1.00 97.38 89 GLY A CA 1
ATOM 674 C C . GLY A 1 89 ? -14.297 -4.602 13.372 1.00 97.38 89 GLY A C 1
ATOM 675 O O . GLY A 1 89 ? -15.430 -4.529 12.881 1.00 97.38 89 GLY A O 1
ATOM 676 N N . GLU A 1 90 ? -13.629 -3.518 13.781 1.00 97.44 90 GLU A N 1
ATOM 677 C CA . GLU A 1 90 ? -14.156 -2.159 13.673 1.00 97.44 90 GLU A CA 1
ATOM 678 C C . GLU A 1 90 ? -14.217 -1.712 12.211 1.00 97.44 90 GLU A C 1
ATOM 680 O O . GLU A 1 90 ? -13.346 -2.020 11.397 1.00 97.44 90 GLU A O 1
ATOM 685 N N . GLN A 1 91 ? -15.285 -1.002 11.854 1.00 98.38 91 GLN A N 1
ATOM 686 C CA . GLN A 1 91 ? -15.480 -0.529 10.492 1.00 98.38 91 GLN A CA 1
ATOM 687 C C . GLN A 1 91 ? -14.667 0.741 10.234 1.00 98.38 91 GLN A C 1
ATOM 689 O O . GLN A 1 91 ? -14.797 1.738 10.947 1.00 98.38 91 GLN A O 1
ATOM 694 N N . ILE A 1 92 ? -13.896 0.737 9.151 1.00 98.50 92 ILE A N 1
ATOM 695 C CA . ILE A 1 92 ? -13.131 1.892 8.702 1.00 98.50 92 ILE A CA 1
ATOM 696 C C . ILE A 1 92 ? -14.108 2.912 8.112 1.00 98.50 92 ILE A C 1
ATOM 698 O O . ILE A 1 92 ? -14.590 2.787 6.988 1.00 98.50 92 ILE A O 1
ATOM 702 N N . THR A 1 93 ? -14.408 3.941 8.897 1.00 98.50 93 THR A N 1
ATOM 703 C CA . THR A 1 93 ? -15.230 5.089 8.497 1.00 98.50 93 THR A CA 1
ATOM 704 C C . THR A 1 93 ? -14.384 6.356 8.446 1.00 98.50 93 THR A C 1
ATOM 706 O O . THR A 1 93 ? -13.274 6.400 8.976 1.00 98.50 93 THR A O 1
ATOM 709 N N . LYS A 1 94 ? -14.913 7.426 7.841 1.00 98.19 94 LYS A N 1
ATOM 710 C CA . LYS A 1 94 ? -14.248 8.737 7.860 1.00 98.19 94 LYS A CA 1
ATOM 711 C C . LYS A 1 94 ? -13.987 9.220 9.292 1.00 98.19 94 LYS A C 1
ATOM 713 O O . LYS A 1 94 ? -12.880 9.660 9.584 1.00 98.19 94 LYS A O 1
ATOM 718 N N . ASP A 1 95 ? -14.979 9.095 10.171 1.00 98.25 95 ASP A N 1
ATOM 719 C CA . ASP A 1 95 ? -14.873 9.516 11.571 1.00 98.25 95 ASP A CA 1
ATOM 720 C C . ASP A 1 95 ? -13.871 8.660 12.348 1.00 98.25 95 ASP A C 1
ATOM 722 O O . ASP A 1 95 ? -13.182 9.171 13.225 1.00 98.25 95 ASP A O 1
ATOM 726 N N . PHE A 1 96 ? -13.775 7.367 12.026 1.00 98.00 96 PHE A N 1
ATOM 727 C CA . PHE A 1 96 ? -12.757 6.491 12.596 1.00 98.00 96 PHE A CA 1
ATOM 728 C C . PHE A 1 96 ? -11.354 6.943 12.176 1.00 98.00 96 PHE A C 1
ATOM 730 O O . PHE A 1 96 ? -10.537 7.242 13.036 1.00 98.00 96 PHE A O 1
ATOM 737 N N . VAL A 1 97 ? -11.109 7.114 10.871 1.00 98.06 97 VAL A N 1
ATOM 738 C CA . VAL A 1 97 ? -9.815 7.577 10.332 1.00 98.06 97 VAL A CA 1
ATOM 739 C C . VAL A 1 97 ? -9.389 8.923 10.922 1.00 98.06 97 VAL A C 1
ATOM 741 O O . VAL A 1 97 ? -8.216 9.110 11.210 1.00 98.06 97 VAL A O 1
ATOM 744 N N . GLN A 1 98 ? -10.321 9.857 11.128 1.00 97.25 98 GLN A N 1
ATOM 745 C CA . GLN A 1 98 ? -10.023 11.172 11.712 1.00 97.25 98 GLN A CA 1
ATOM 746 C C . GLN A 1 98 ? -9.626 11.130 13.196 1.00 97.25 98 GLN A C 1
ATOM 748 O O . GLN A 1 98 ? -9.050 12.099 13.685 1.00 97.25 98 GLN A O 1
ATOM 753 N N . LYS A 1 99 ? -9.964 10.057 13.919 1.00 96.56 99 LYS A N 1
ATOM 754 C CA . LYS A 1 99 ? -9.597 9.872 15.332 1.00 96.56 99 LYS A CA 1
ATOM 755 C C . LYS A 1 99 ? -8.233 9.205 15.516 1.00 96.56 99 LYS A C 1
ATOM 757 O O . LYS A 1 99 ? -7.707 9.264 16.627 1.00 96.56 99 LYS A O 1
ATOM 762 N N . LEU A 1 100 ? -7.723 8.522 14.487 1.00 95.00 100 LEU A N 1
ATOM 763 C CA . LEU A 1 100 ? -6.448 7.802 14.530 1.00 95.00 100 LEU A CA 1
ATOM 764 C C . LEU A 1 100 ? -5.260 8.759 14.476 1.00 95.00 100 LEU A C 1
ATOM 766 O O . LEU A 1 100 ? -4.299 8.449 15.218 1.00 95.00 100 LEU A O 1
#

pLDDT: mean 96.44, std 3.69, range [69.12, 98.69]

Secondary structure (DSSP, 8-state):
-----TT---TT----TTGGG-GGGS-----HHHHHHHHHHHHHHHHHHHTT-SSEEETTEEE-HHHHHHHHHHHHHHHHHTPBPTTT--B--HHHHHH-

Sequence (100 aa):
ERPNQIDKKREDVTVTAADLLSVKDTPGQITEGGLRTNISVGIQYVQSWLNGNGAAAINGLMEDAATAEISRSQVWQWVKEGVKLDDSGEQITKDFVQKL

Foldseek 3Di:
DDPDDPVPPPPVDDDDPCNVVPVVVVDDFAAPVLLVVLLVCLVQQVVCVVVVHQFDCDPNDGDGVVSNVVSVVVLVVQQVVQPAGPPPRHTSHPVVSVVD

Organism: NCBI:txid170994